Protein AF-U9UN34-F1 (afdb_monomer)

Structure (mmCIF, N/CA/C/O backbone):
data_AF-U9UN34-F1
#
_entry.id   AF-U9UN34-F1
#
loop_
_atom_site.group_PDB
_atom_site.id
_atom_site.type_symbol
_atom_site.label_atom_id
_atom_site.label_alt_id
_atom_site.label_comp_id
_atom_site.label_asym_id
_atom_site.label_entity_id
_atom_site.label_seq_id
_atom_site.pdbx_PDB_ins_code
_atom_site.Cartn_x
_atom_site.Cartn_y
_atom_site.Cartn_z
_atom_site.occupancy
_atom_site.B_iso_or_equiv
_atom_site.auth_seq_id
_atom_site.auth_comp_id
_atom_site.auth_asym_id
_atom_site.auth_atom_id
_atom_site.pdbx_PDB_model_num
ATOM 1 N N . ILE A 1 1 ? -0.955 13.636 -0.049 1.00 61.53 1 ILE A N 1
ATOM 2 C CA . ILE A 1 1 ? -0.171 12.414 -0.341 1.00 61.53 1 ILE A CA 1
ATOM 3 C C . ILE A 1 1 ? 0.335 12.466 -1.781 1.00 61.53 1 ILE A C 1
ATOM 5 O O . ILE A 1 1 ? 1.522 12.695 -1.945 1.00 61.53 1 ILE A O 1
ATOM 9 N N . GLN A 1 2 ? -0.539 12.444 -2.795 1.00 60.41 2 GLN A N 1
ATOM 10 C CA . GLN A 1 2 ? -0.127 12.551 -4.208 1.00 60.41 2 GLN A CA 1
ATOM 11 C C . GLN A 1 2 ? 0.722 13.809 -4.513 1.00 60.41 2 GLN A C 1
ATOM 13 O O . GLN A 1 2 ? 1.844 13.707 -4.992 1.00 60.41 2 GLN A O 1
ATOM 18 N N . TYR A 1 3 ? 0.252 15.007 -4.137 1.00 60.59 3 TYR A N 1
ATOM 19 C CA . TYR A 1 3 ? 0.987 16.265 -4.380 1.00 60.59 3 TYR A CA 1
ATOM 20 C C . TYR A 1 3 ? 2.282 16.424 -3.568 1.00 60.59 3 TYR A C 1
ATOM 22 O O . TYR A 1 3 ? 3.181 17.160 -3.962 1.00 60.59 3 TYR A O 1
ATOM 30 N N . THR A 1 4 ? 2.380 15.756 -2.416 1.00 62.44 4 THR A N 1
ATOM 31 C CA . THR A 1 4 ? 3.564 15.823 -1.545 1.00 62.44 4 THR A CA 1
ATOM 32 C C . T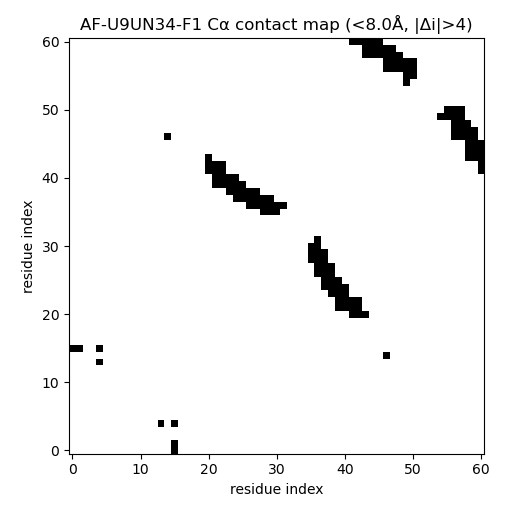HR A 1 4 ? 4.702 14.934 -2.049 1.00 62.44 4 THR A C 1
ATOM 34 O O . THR A 1 4 ? 5.845 15.186 -1.694 1.00 62.44 4 THR A O 1
ATOM 37 N N . GLN A 1 5 ? 4.410 13.940 -2.898 1.00 62.19 5 GLN A N 1
ATOM 38 C CA . GLN A 1 5 ? 5.423 13.081 -3.524 1.00 62.19 5 GLN A CA 1
ATOM 39 C C . GLN A 1 5 ? 6.171 13.779 -4.656 1.00 62.19 5 GLN A C 1
ATOM 41 O O . GLN A 1 5 ? 7.363 13.556 -4.810 1.00 62.19 5 GLN A O 1
ATOM 46 N N . LEU A 1 6 ? 5.505 14.678 -5.390 1.00 60.84 6 LEU A N 1
ATOM 47 C CA . LEU A 1 6 ? 6.115 15.420 -6.502 1.00 60.84 6 LEU A CA 1
ATOM 48 C C . LEU A 1 6 ? 7.314 16.288 -6.068 1.00 60.84 6 LEU A C 1
ATOM 50 O O . LEU A 1 6 ? 8.125 16.679 -6.897 1.00 60.84 6 LEU A O 1
ATOM 54 N N . ASN A 1 7 ? 7.398 16.605 -4.771 1.00 63.91 7 ASN A N 1
ATOM 55 C CA . ASN A 1 7 ? 8.427 17.458 -4.176 1.00 63.91 7 ASN A CA 1
ATOM 56 C C . ASN A 1 7 ? 9.342 16.701 -3.193 1.00 63.91 7 ASN A C 1
ATOM 58 O O . ASN A 1 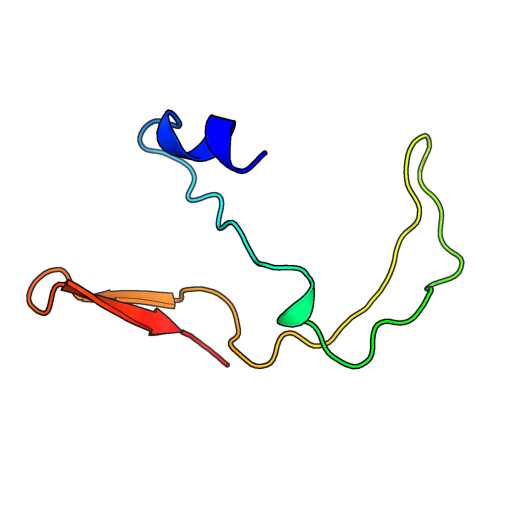7 ? 10.090 17.337 -2.450 1.00 63.91 7 ASN A O 1
ATOM 62 N N . ALA A 1 8 ? 9.248 15.369 -3.113 1.00 66.00 8 ALA A N 1
ATOM 63 C CA . ALA A 1 8 ? 10.120 14.577 -2.248 1.00 66.00 8 ALA A CA 1
ATOM 64 C C . ALA A 1 8 ? 11.529 14.498 -2.864 1.00 66.00 8 ALA A C 1
ATOM 66 O O . ALA A 1 8 ? 11.644 14.235 -4.058 1.00 66.00 8 ALA A O 1
ATOM 67 N N . ASN A 1 9 ? 12.589 14.728 -2.074 1.00 64.69 9 ASN A N 1
ATOM 68 C CA . ASN A 1 9 ? 13.969 14.592 -2.554 1.00 64.69 9 ASN A CA 1
ATOM 69 C C . ASN A 1 9 ? 14.592 13.220 -2.208 1.00 64.69 9 ASN A C 1
ATOM 71 O O . ASN A 1 9 ? 14.350 12.643 -1.147 1.00 64.69 9 ASN A O 1
ATOM 75 N N . ASP A 1 10 ? 15.325 12.703 -3.194 1.00 64.56 10 ASP A N 1
ATOM 76 C CA . ASP A 1 10 ? 16.443 11.747 -3.271 1.00 64.56 10 ASP A CA 1
ATOM 77 C C . ASP A 1 10 ? 16.832 10.812 -2.115 1.00 64.56 10 ASP A C 1
ATOM 79 O O . ASP A 1 10 ? 18.016 10.527 -1.931 1.00 64.56 10 ASP A O 1
ATOM 83 N N . SER A 1 11 ? 15.907 10.213 -1.364 1.00 58.62 11 SER A N 1
ATOM 84 C CA . SER A 1 11 ? 16.291 9.027 -0.559 1.00 58.62 11 SER A CA 1
ATOM 85 C C . SER A 1 11 ? 15.202 7.992 -0.304 1.00 58.62 11 SER A C 1
ATOM 87 O O . SER A 1 11 ? 15.479 6.950 0.290 1.00 58.62 11 SER A O 1
ATOM 89 N N . THR A 1 12 ? 13.951 8.233 -0.689 1.00 60.97 12 THR A N 1
ATOM 90 C CA . THR A 1 12 ? 12.877 7.260 -0.455 1.00 60.97 12 THR A CA 1
ATOM 91 C C . THR A 1 12 ? 11.826 7.388 -1.542 1.00 60.97 12 THR A C 1
ATOM 93 O O . THR A 1 12 ? 11.091 8.373 -1.593 1.00 60.97 12 THR A O 1
ATOM 96 N N . TYR A 1 13 ? 11.753 6.382 -2.410 1.00 66.00 13 TYR A N 1
ATOM 97 C CA . TYR A 1 13 ? 10.711 6.283 -3.421 1.00 66.00 13 TYR A CA 1
ATOM 98 C C . TYR A 1 13 ? 9.393 5.951 -2.720 1.00 66.00 13 TYR A C 1
ATOM 100 O O . TYR A 1 13 ? 9.146 4.814 -2.327 1.00 66.00 13 TYR A O 1
ATOM 108 N N . LEU A 1 14 ? 8.563 6.966 -2.491 1.00 72.06 14 LEU A N 1
ATOM 109 C CA . LEU A 1 14 ? 7.175 6.747 -2.110 1.00 72.06 14 LEU A CA 1
ATOM 110 C C . LEU A 1 14 ? 6.405 6.583 -3.417 1.00 72.06 14 LEU A C 1
ATOM 112 O O . LEU A 1 14 ? 6.338 7.525 -4.206 1.00 72.06 14 LEU A O 1
ATOM 116 N N . GLU A 1 15 ? 5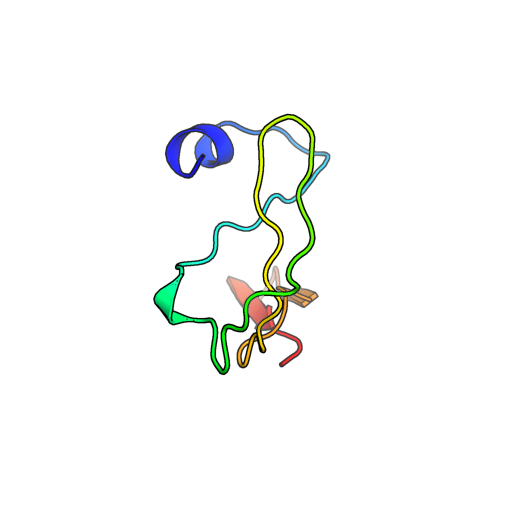.858 5.396 -3.660 1.00 78.62 15 GLU A N 1
ATOM 117 C CA . GLU A 1 15 ? 5.020 5.125 -4.826 1.00 78.62 15 GLU A CA 1
ATOM 118 C C . GLU A 1 15 ? 3.562 5.473 -4.506 1.00 78.62 15 GLU A C 1
ATOM 120 O O . GLU A 1 15 ? 3.014 5.057 -3.483 1.00 78.62 15 GLU A O 1
ATOM 125 N N . TRP A 1 16 ? 2.937 6.293 -5.353 1.00 83.31 16 TRP A N 1
ATOM 126 C CA . TRP A 1 16 ? 1.504 6.554 -5.254 1.00 83.31 16 TRP A CA 1
ATOM 127 C C . TRP A 1 16 ? 0.756 5.517 -6.080 1.00 83.31 16 TRP A C 1
ATOM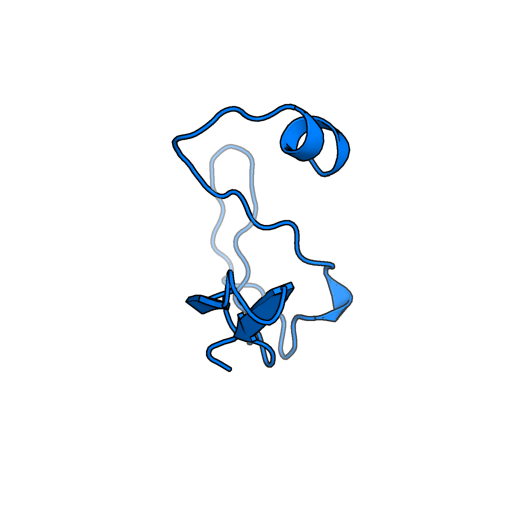 129 O O . TRP A 1 16 ? 1.068 5.336 -7.253 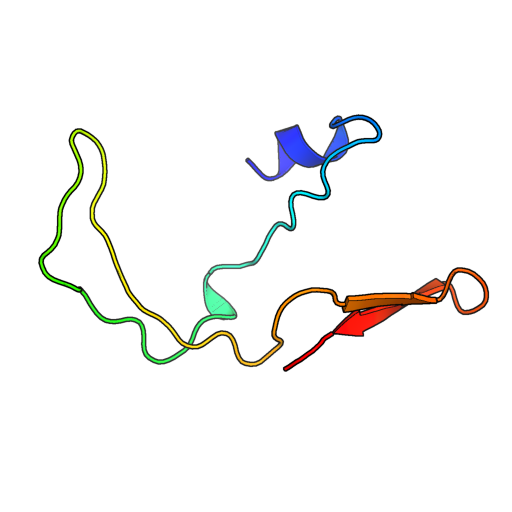1.00 83.31 16 TRP A O 1
ATOM 139 N N . ILE A 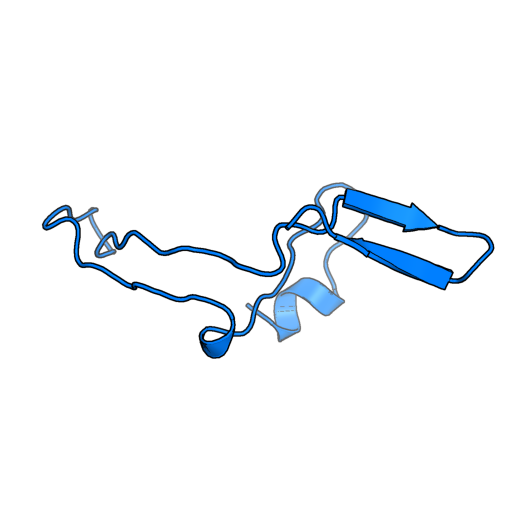1 17 ? -0.252 4.890 -5.482 1.00 86.06 17 ILE A N 1
ATOM 140 C CA . ILE A 1 17 ? -1.029 3.823 -6.108 1.00 86.06 17 ILE A CA 1
ATOM 141 C C . ILE A 1 17 ? -2.497 4.224 -6.030 1.00 86.06 17 ILE A C 1
ATOM 143 O O . ILE A 1 17 ? -2.987 4.599 -4.959 1.00 86.06 17 ILE A O 1
ATOM 147 N N . ASP A 1 18 ? -3.197 4.159 -7.161 1.00 89.19 18 ASP A N 1
ATOM 148 C CA . ASP A 1 18 ? -4.644 4.345 -7.171 1.00 89.19 18 ASP A CA 1
ATOM 149 C C . ASP A 1 18 ? -5.310 3.170 -6.446 1.00 89.19 18 ASP A C 1
ATOM 151 O O . ASP A 1 18 ? -4.951 2.012 -6.660 1.00 89.19 18 ASP A O 1
ATOM 155 N N . PHE A 1 19 ? -6.295 3.453 -5.592 1.00 90.81 19 PHE A N 1
ATOM 156 C CA . PHE A 1 19 ? -6.976 2.416 -4.816 1.00 90.81 19 PHE A CA 1
ATOM 157 C C . PHE A 1 19 ? -7.609 1.329 -5.702 1.00 90.81 19 PHE A C 1
ATOM 159 O O . PHE A 1 19 ? -7.697 0.179 -5.285 1.00 90.81 19 PHE A O 1
ATOM 166 N N . ASN A 1 20 ? -7.998 1.666 -6.934 1.00 91.69 20 ASN A N 1
ATOM 167 C CA . ASN A 1 20 ? -8.601 0.726 -7.875 1.00 91.69 20 ASN A CA 1
ATOM 168 C C . ASN A 1 20 ? -7.615 -0.321 -8.433 1.00 91.69 20 ASN A C 1
ATOM 170 O O . ASN A 1 20 ? -8.048 -1.204 -9.163 1.00 91.69 20 ASN A O 1
ATOM 174 N N . GLN A 1 21 ? -6.315 -0.242 -8.118 1.00 91.25 21 GLN A N 1
ATOM 175 C CA . GLN A 1 21 ? -5.335 -1.285 -8.464 1.00 91.25 21 GLN A CA 1
ATOM 176 C C . GLN A 1 21 ? -5.313 -2.458 -7.469 1.00 91.25 21 GLN A C 1
ATOM 178 O O . GLN A 1 21 ? -4.579 -3.427 -7.674 1.00 91.25 21 GLN A O 1
ATOM 183 N N . PHE A 1 22 ? -6.065 -2.356 -6.369 1.00 94.19 22 PHE A N 1
ATOM 184 C CA . PHE A 1 22 ? -6.141 -3.391 -5.347 1.00 94.19 22 PHE A CA 1
ATOM 185 C C . PHE A 1 22 ? -7.391 -4.255 -5.519 1.00 94.19 22 PHE A C 1
ATOM 187 O O . PHE A 1 22 ? -8.514 -3.751 -5.506 1.00 94.19 22 PHE A O 1
ATOM 194 N N . ASP A 1 23 ? -7.185 -5.568 -5.577 1.00 95.31 23 ASP A N 1
ATOM 195 C CA . ASP A 1 23 ? -8.234 -6.583 -5.582 1.00 95.31 23 ASP A CA 1
ATOM 196 C C . ASP A 1 23 ? -8.381 -7.250 -4.210 1.00 95.31 23 ASP A C 1
ATOM 198 O O . ASP A 1 23 ? -7.491 -7.184 -3.359 1.00 95.31 23 ASP A O 1
ATOM 202 N N . LEU A 1 24 ? -9.522 -7.915 -3.991 1.00 96.62 24 LEU A N 1
ATOM 203 C CA . LEU A 1 24 ? -9.815 -8.686 -2.771 1.00 96.62 24 LEU A CA 1
ATOM 204 C C . LEU A 1 24 ? -9.522 -7.902 -1.478 1.00 96.62 24 LEU A C 1
ATOM 206 O O . LEU A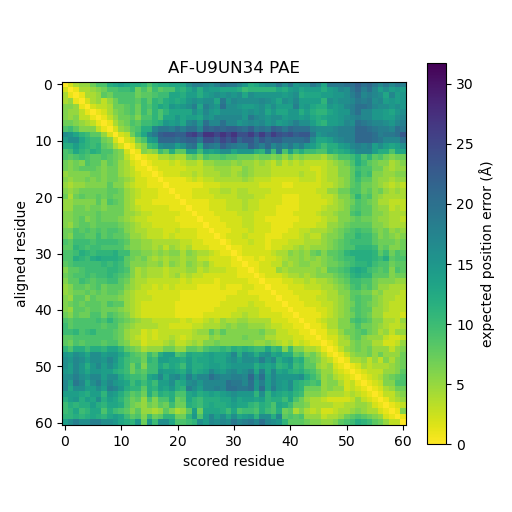 1 24 ? -8.874 -8.393 -0.553 1.00 96.62 24 LEU A O 1
ATOM 210 N N . VAL A 1 25 ? -9.994 -6.653 -1.425 1.00 96.88 25 VAL A N 1
ATOM 211 C CA . VAL A 1 25 ? -9.832 -5.797 -0.248 1.00 96.88 25 VAL A CA 1
ATOM 212 C C . VAL A 1 25 ? -10.695 -6.325 0.901 1.00 96.88 25 VAL A C 1
ATOM 214 O O . VAL A 1 25 ? -11.924 -6.299 0.839 1.00 96.88 25 VAL A O 1
ATOM 217 N N . GLU A 1 26 ? -10.053 -6.749 1.984 1.00 97.69 26 GLU A N 1
ATOM 218 C CA . GLU A 1 26 ? -10.697 -7.361 3.145 1.00 97.69 26 GLU A CA 1
ATOM 219 C C . GLU A 1 26 ? -10.347 -6.626 4.442 1.00 97.69 26 GLU A C 1
ATOM 221 O O . GLU A 1 26 ? -9.213 -6.200 4.676 1.00 97.69 26 GLU A O 1
ATOM 226 N N . ASN A 1 27 ? -11.336 -6.468 5.326 1.00 95.94 27 ASN A N 1
ATOM 227 C CA . ASN A 1 27 ? -11.116 -5.877 6.642 1.00 95.94 27 ASN A CA 1
ATOM 228 C C . ASN A 1 27 ? -10.453 -6.902 7.568 1.00 95.94 27 ASN A C 1
ATOM 230 O O . ASN A 1 27 ? -10.996 -7.977 7.813 1.00 95.94 27 ASN A O 1
ATOM 234 N N . THR A 1 28 ? -9.312 -6.546 8.155 1.00 97.25 28 THR A N 1
ATOM 235 C CA . THR A 1 28 ? -8.581 -7.458 9.052 1.00 97.25 28 THR A CA 1
ATOM 236 C C . THR A 1 28 ? -9.125 -7.482 10.486 1.00 97.25 28 THR A C 1
ATOM 238 O O . THR A 1 28 ? -8.591 -8.188 11.340 1.00 97.25 28 THR A O 1
ATOM 241 N N . ASN A 1 29 ? -10.148 -6.676 10.782 1.00 95.50 29 ASN A N 1
ATOM 242 C CA . ASN A 1 29 ? -10.680 -6.349 12.109 1.00 95.50 29 ASN A CA 1
ATOM 243 C C . ASN A 1 29 ? -9.636 -5.777 13.088 1.00 95.50 29 ASN A C 1
ATOM 245 O O . ASN A 1 29 ? -9.882 -5.692 14.292 1.00 95.50 29 ASN A O 1
ATOM 249 N N . LYS A 1 30 ? -8.472 -5.350 12.583 1.00 96.19 30 LYS A N 1
ATOM 250 C CA . LYS A 1 30 ? -7.416 -4.699 13.364 1.00 96.19 30 LYS A CA 1
ATOM 251 C C . LYS A 1 30 ? -7.503 -3.184 13.209 1.00 96.19 30 LYS A C 1
ATOM 253 O O . LYS A 1 30 ? -7.804 -2.660 12.133 1.00 96.19 30 LYS A O 1
ATOM 258 N N . ARG A 1 31 ? -7.198 -2.471 14.293 1.00 95.81 31 ARG A N 1
ATOM 259 C CA . ARG A 1 31 ? -7.256 -1.009 14.358 1.00 95.81 31 ARG A CA 1
ATOM 260 C C . ARG A 1 31 ? -6.017 -0.463 15.067 1.00 95.81 31 ARG A C 1
ATOM 262 O O . ARG A 1 31 ? -5.625 -0.985 16.107 1.00 95.81 31 ARG A O 1
ATOM 269 N N . GLY A 1 32 ? -5.410 0.573 14.501 1.00 93.44 32 GLY A N 1
ATOM 270 C CA . GLY A 1 32 ? -4.410 1.404 15.167 1.00 93.44 32 GLY A CA 1
ATOM 271 C C . GLY A 1 32 ? -5.060 2.565 15.924 1.00 93.44 32 GLY A C 1
ATOM 272 O O . GLY A 1 32 ? -6.270 2.773 15.851 1.00 93.44 32 GLY A O 1
ATOM 273 N N . ALA A 1 33 ? -4.255 3.378 16.609 1.00 96.50 33 ALA A N 1
ATOM 274 C CA . ALA A 1 33 ? -4.754 4.555 17.332 1.00 96.50 33 ALA A CA 1
ATOM 275 C C . ALA A 1 33 ? -5.540 5.531 16.429 1.00 96.50 33 ALA A C 1
ATOM 277 O O . ALA A 1 33 ? -6.486 6.169 16.883 1.00 96.50 33 ALA A O 1
ATOM 278 N N . PHE A 1 34 ? -5.185 5.599 15.140 1.00 95.38 34 PHE A N 1
ATOM 279 C CA . PHE A 1 34 ? -5.764 6.540 14.176 1.00 95.38 34 PHE A CA 1
ATOM 280 C C . PHE A 1 34 ? -6.167 5.894 12.840 1.00 95.38 34 PHE A C 1
ATOM 282 O O . PHE A 1 34 ? -6.462 6.607 11.886 1.00 95.38 34 PHE A O 1
ATOM 289 N N . SER A 1 35 ? -6.176 4.561 12.733 1.00 94.12 35 SER A N 1
ATOM 290 C CA . SER A 1 35 ? -6.390 3.875 11.449 1.00 94.12 35 SER A CA 1
ATOM 291 C C . SER A 1 35 ? -7.092 2.529 11.593 1.00 94.12 35 SER A C 1
ATOM 293 O O . SER A 1 35 ? -7.011 1.883 12.635 1.00 94.12 35 SER A O 1
ATOM 295 N N . SER A 1 36 ? -7.761 2.096 10.528 1.00 96.38 36 SER A N 1
ATO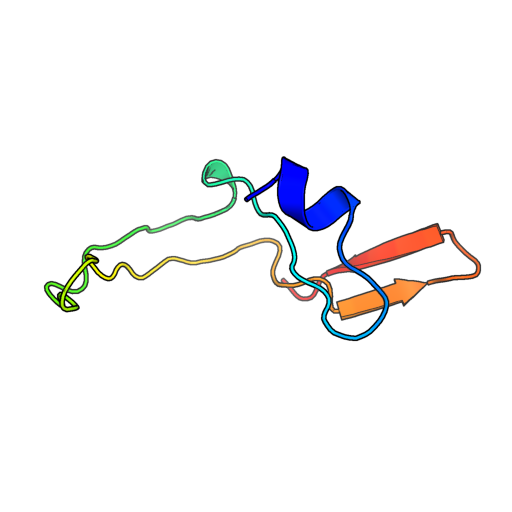M 296 C CA . SER A 1 36 ? -8.230 0.718 10.345 1.00 96.38 36 SER A CA 1
ATOM 297 C C . SER A 1 36 ? -7.287 -0.002 9.385 1.00 96.38 36 SER A C 1
ATOM 299 O O . SER A 1 36 ? -6.743 0.632 8.482 1.00 96.38 36 SER A O 1
ATOM 301 N N . ILE A 1 37 ? -7.090 -1.306 9.573 1.00 96.31 37 ILE A N 1
ATOM 302 C CA . ILE A 1 37 ? -6.151 -2.096 8.770 1.00 96.31 37 ILE A CA 1
ATOM 303 C C . ILE A 1 37 ? -6.930 -3.041 7.849 1.00 96.31 37 ILE A C 1
ATOM 305 O O . ILE A 1 37 ? -7.787 -3.803 8.305 1.00 96.31 37 ILE A O 1
ATOM 309 N N . TYR A 1 38 ? -6.589 -3.012 6.565 1.00 97.00 38 TYR A N 1
ATOM 310 C CA . TYR A 1 38 ? -7.144 -3.870 5.518 1.00 97.00 38 TYR A CA 1
ATOM 311 C C . TYR A 1 38 ? -6.021 -4.679 4.859 1.00 97.00 38 TYR A C 1
ATOM 313 O O . TYR A 1 38 ? -4.866 -4.251 4.870 1.00 97.00 38 TYR A O 1
ATOM 321 N N . SER A 1 39 ? -6.363 -5.839 4.306 1.00 96.12 39 SER A N 1
ATOM 322 C CA . SER A 1 39 ? -5.519 -6.607 3.385 1.00 96.12 39 SER A CA 1
ATOM 323 C C . SER A 1 39 ? -6.074 -6.493 1.971 1.00 96.12 39 SER A C 1
ATOM 325 O O . SER A 1 39 ? -7.275 -6.302 1.808 1.00 96.12 39 SER A O 1
ATOM 327 N N . ALA A 1 40 ? -5.212 -6.602 0.966 1.00 96.31 40 ALA A N 1
ATOM 328 C CA . ALA A 1 40 ? -5.595 -6.609 -0.440 1.00 96.31 40 ALA A CA 1
ATOM 329 C C . ALA A 1 40 ? -4.514 -7.304 -1.278 1.00 96.31 40 ALA A C 1
ATOM 331 O O . ALA A 1 40 ? -3.379 -7.453 -0.817 1.00 96.31 40 ALA A O 1
ATOM 332 N N . ILE A 1 41 ? -4.861 -7.691 -2.503 1.00 95.44 41 ILE A N 1
ATOM 333 C CA . ILE A 1 41 ? -3.922 -8.144 -3.530 1.00 95.44 41 ILE A CA 1
ATOM 334 C C . ILE A 1 41 ? -3.608 -6.967 -4.450 1.00 95.44 41 ILE A C 1
ATOM 336 O O . ILE A 1 41 ? -4.514 -6.288 -4.922 1.00 95.44 41 ILE A O 1
ATOM 340 N N . TRP A 1 42 ? -2.326 -6.732 -4.712 1.00 93.31 42 TRP A N 1
ATOM 341 C CA . TRP A 1 42 ? -1.877 -5.745 -5.687 1.00 93.31 42 TRP A CA 1
ATOM 342 C C . TRP A 1 42 ? -1.384 -6.460 -6.939 1.00 93.31 42 TRP A C 1
ATOM 344 O O . TRP A 1 42 ? -0.269 -6.967 -6.951 1.00 93.31 42 TRP A O 1
ATOM 354 N N . MET A 1 43 ? -2.235 -6.525 -7.962 1.00 86.69 43 MET A N 1
ATOM 355 C CA . MET A 1 43 ? -1.980 -7.331 -9.164 1.00 86.69 43 MET A CA 1
ATOM 356 C C . MET A 1 43 ? -0.782 -6.840 -9.978 1.00 86.69 43 MET A C 1
ATOM 358 O O . MET A 1 43 ? -0.058 -7.638 -10.551 1.00 86.69 43 MET A O 1
ATOM 362 N N . GLU A 1 44 ? -0.571 -5.526 -10.014 1.00 86.31 44 GLU A N 1
ATOM 363 C CA . GLU A 1 44 ? 0.541 -4.923 -10.753 1.00 86.31 44 GLU A CA 1
ATOM 364 C C . GLU A 1 44 ? 1.850 -4.921 -9.953 1.00 86.31 44 GLU A C 1
ATOM 366 O O . GLU A 1 44 ? 2.877 -4.531 -10.499 1.00 86.31 44 GLU A O 1
ATOM 371 N N . GLY A 1 45 ? 1.810 -5.294 -8.666 1.00 87.56 45 GLY A N 1
ATOM 372 C CA . GLY A 1 45 ? 2.973 -5.335 -7.780 1.00 87.56 45 GLY A CA 1
ATOM 373 C C . GLY A 1 45 ? 3.699 -3.995 -7.608 1.00 87.56 45 GLY A C 1
ATOM 374 O O . GLY A 1 45 ? 3.304 -2.998 -8.204 1.00 87.56 45 GLY A O 1
ATOM 375 N N . PRO A 1 46 ? 4.749 -3.912 -6.776 1.00 85.75 46 PRO A N 1
ATOM 376 C CA . PRO A 1 46 ? 5.573 -2.710 -6.657 1.00 85.75 46 PRO A CA 1
ATOM 377 C C . PRO A 1 46 ? 6.419 -2.449 -7.905 1.00 85.75 46 PRO A C 1
ATOM 379 O O . PRO A 1 46 ? 6.791 -3.372 -8.632 1.00 85.75 46 PRO A O 1
ATOM 382 N N . ILE A 1 47 ? 6.787 -1.182 -8.118 1.00 82.00 47 ILE A N 1
ATOM 383 C CA . ILE A 1 47 ? 7.876 -0.842 -9.044 1.00 82.00 47 ILE A CA 1
ATOM 384 C C . ILE A 1 47 ? 9.155 -1.550 -8.589 1.00 82.00 47 ILE A C 1
ATOM 386 O O . ILE A 1 47 ? 9.558 -1.429 -7.430 1.00 82.00 47 ILE A O 1
ATOM 390 N N . TRP A 1 48 ? 9.803 -2.263 -9.511 1.00 74.25 48 TRP A N 1
ATOM 391 C CA . TRP A 1 48 ? 10.975 -3.080 -9.209 1.00 74.25 48 TRP A CA 1
ATOM 392 C C . TRP A 1 48 ? 12.268 -2.484 -9.767 1.00 74.25 48 TRP A C 1
ATOM 394 O O . TRP A 1 48 ? 13.236 -2.323 -9.024 1.00 74.25 48 TRP A O 1
ATOM 404 N N . ILE A 1 49 ? 12.290 -2.114 -11.051 1.00 76.44 49 ILE A N 1
ATOM 405 C CA . ILE A 1 49 ? 13.465 -1.522 -11.706 1.00 76.44 49 ILE A CA 1
ATOM 406 C C . ILE A 1 49 ? 13.034 -0.347 -12.592 1.00 76.44 49 ILE A C 1
ATOM 408 O O . ILE A 1 49 ? 12.056 -0.435 -13.337 1.00 76.44 49 ILE A O 1
ATOM 412 N N . LEU A 1 50 ? 13.797 0.747 -12.520 1.00 69.75 50 LEU A N 1
ATOM 413 C CA . LEU A 1 50 ? 13.832 1.772 -13.560 1.00 69.75 50 LEU A CA 1
ATOM 414 C C . LEU A 1 50 ? 14.842 1.336 -14.619 1.00 69.75 50 LEU A C 1
ATOM 416 O O . LEU A 1 50 ? 16.036 1.259 -14.329 1.00 69.75 50 LEU A O 1
ATOM 420 N N . ASP A 1 51 ? 14.377 1.056 -15.829 1.00 73.94 51 ASP A N 1
ATOM 421 C CA . ASP A 1 51 ? 15.263 1.029 -16.985 1.00 73.94 51 ASP A CA 1
ATOM 422 C C . ASP A 1 51 ? 15.515 2.483 -17.408 1.00 73.94 51 ASP A C 1
ATOM 424 O O . ASP A 1 51 ? 14.674 3.110 -18.055 1.00 73.94 51 ASP A O 1
ATOM 428 N N . GLU A 1 52 ? 16.646 3.044 -16.967 1.00 73.50 52 GLU A N 1
ATOM 429 C CA . GLU A 1 52 ? 17.035 4.431 -17.259 1.00 73.50 52 GLU A CA 1
ATOM 430 C C . GLU A 1 52 ? 17.292 4.670 -18.754 1.00 73.50 52 GLU A C 1
ATOM 432 O O . GLU A 1 52 ? 17.158 5.799 -19.218 1.00 73.50 52 GLU A O 1
ATOM 437 N N . GLU A 1 53 ? 17.645 3.629 -19.516 1.00 76.31 53 GLU A N 1
ATOM 438 C CA . GLU A 1 53 ? 17.933 3.738 -20.949 1.00 76.31 53 GLU A CA 1
ATOM 439 C C . GLU A 1 53 ? 16.646 3.693 -21.780 1.00 76.31 53 GLU A C 1
ATOM 441 O O . GLU A 1 53 ? 16.501 4.436 -22.752 1.00 76.31 53 GLU A O 1
ATOM 446 N N . ALA A 1 54 ? 15.692 2.849 -21.384 1.00 77.19 54 ALA A N 1
ATOM 447 C CA . ALA A 1 54 ? 14.393 2.753 -22.039 1.00 77.19 54 ALA A CA 1
ATOM 448 C C . ALA A 1 54 ? 13.362 3.772 -21.515 1.00 77.19 54 ALA A C 1
ATOM 450 O O . ALA A 1 54 ? 12.301 3.914 -22.122 1.00 77.19 54 ALA A O 1
ATOM 451 N N . GLU A 1 55 ? 13.642 4.449 -20.395 1.00 72.56 55 GLU A N 1
ATOM 452 C CA . GLU A 1 55 ? 12.677 5.245 -19.616 1.00 72.56 55 GLU A CA 1
ATOM 453 C C . GLU A 1 55 ? 11.414 4.438 -19.235 1.00 72.56 55 GLU A C 1
ATOM 455 O O . GLU A 1 55 ? 10.307 4.972 -19.120 1.00 72.56 55 GLU A O 1
ATOM 460 N N . VAL A 1 56 ? 11.571 3.123 -19.037 1.00 76.81 56 VAL A N 1
ATOM 461 C CA . VAL A 1 56 ? 10.475 2.199 -18.711 1.00 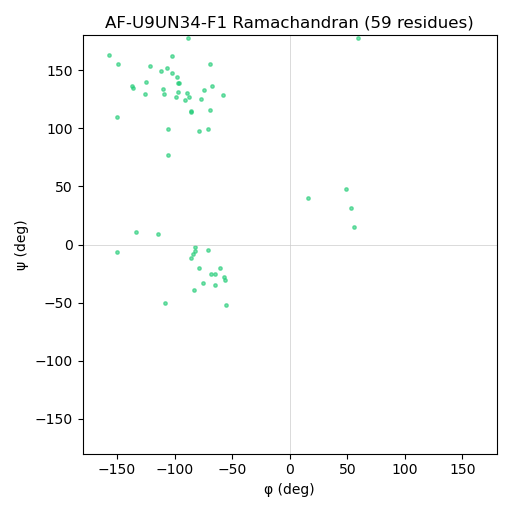76.81 56 VAL A CA 1
ATOM 462 C C . VAL A 1 56 ? 10.608 1.712 -17.274 1.00 76.81 56 VAL A C 1
ATOM 464 O O . VAL A 1 56 ? 11.665 1.270 -16.832 1.00 76.81 56 VAL A O 1
ATOM 467 N N . TRP A 1 57 ? 9.494 1.734 -16.549 1.00 73.50 57 TRP A N 1
ATOM 468 C CA . TRP A 1 57 ? 9.383 1.118 -15.232 1.00 73.50 57 TRP A CA 1
ATOM 469 C C . TRP A 1 57 ? 8.898 -0.322 -15.372 1.00 73.50 57 TRP A C 1
ATOM 471 O O . TRP A 1 57 ? 7.831 -0.560 -15.941 1.00 73.50 57 TRP A O 1
ATOM 481 N N . THR A 1 58 ? 9.649 -1.277 -14.829 1.00 79.25 58 THR A N 1
ATOM 482 C CA . THR A 1 58 ? 9.189 -2.664 -14.704 1.00 79.25 58 THR A CA 1
ATOM 483 C C . THR A 1 58 ? 8.610 -2.891 -13.314 1.00 79.25 58 THR A C 1
ATOM 485 O O . THR A 1 58 ? 9.123 -2.386 -12.309 1.00 79.25 58 THR A O 1
ATOM 488 N N . ARG A 1 59 ? 7.496 -3.621 -13.259 1.00 80.56 59 ARG A N 1
ATOM 489 C CA . ARG A 1 59 ? 6.790 -3.950 -12.020 1.00 80.56 59 ARG A CA 1
ATOM 490 C C . ARG A 1 59 ? 6.894 -5.445 -11.738 1.00 80.56 59 ARG A C 1
ATOM 492 O O . ARG A 1 59 ? 6.990 -6.228 -12.682 1.00 80.56 59 ARG A O 1
ATOM 499 N N . ASP A 1 60 ? 6.889 -5.814 -10.463 1.00 75.38 60 ASP A N 1
ATOM 500 C CA . ASP A 1 60 ? 6.961 -7.207 -9.998 1.00 75.38 60 ASP A CA 1
ATOM 501 C C . ASP A 1 60 ? 5.583 -7.668 -9.497 1.00 75.38 60 ASP A C 1
ATOM 503 O O . ASP A 1 60 ? 5.318 -7.644 -8.293 1.00 75.38 60 ASP A O 1
ATOM 507 N N . GLY A 1 61 ? 4.684 -7.978 -10.439 1.00 65.88 61 GLY A N 1
ATOM 508 C CA . GLY A 1 61 ? 3.310 -8.452 -10.201 1.00 65.88 61 GLY A CA 1
ATOM 509 C C . GLY A 1 61 ? 3.128 -9.948 -10.438 1.00 65.88 61 GLY A C 1
ATOM 510 O O . GLY A 1 61 ? 3.812 -10.495 -11.334 1.00 65.88 61 GLY A O 1
#

pLDDT: mean 81.66, std 13.1, range [58.62, 97.69]

Solvent-accessible surface area (backbone atoms only — not comparable to full-atom values): 4139 Å² total; per-residue (Å²): 107,75,77,60,51,80,72,61,76,98,80,72,91,74,81,85,75,66,75,86,57,50,41,80,74,39,80,68,89,44,69,57,101,88,46,77,45,68,47,62,44,56,66,61,39,56,84,69,47,76,39,80,87,78,73,42,77,43,55,61,86

Sequence (61 aa):
IQYTQLNANDSTYLEWIDFNQFDLVENTNKRGAFSSIYSAIWMEGPIWILDEEAEVWTRDG

Mean predicted aligned error: 7.84 Å

Foldseek 3Di:
DVVVQVPDDDDDDDDDDDPVQWAPWAFPVDADPPGGDIDTDRPQADFDDQPPVVSDTHHDD

Secondary structure (DSSP, 8-state):
-HHHHTT--SS-------GGGEEEEEEEEEE-SS-EEEEEEETT--EEEEETTTTEEEE--

Radius of gyration: 14.78 Å; Cα contacts (8 Å, |Δi|>4): 70; chains: 1; bounding box: 29×26×39 Å

Organism: Rhizophagus irregularis (strain DAOM 181602 / DAOM 197198 / MUCL 43194) (NCBI:txid747089)